Protein AF-A0A925QYD2-F1 (afdb_monomer)

Mean predicted aligned error: 6.68 Å

Radius of gyration: 12.78 Å; Cα contacts (8 Å, |Δi|>4): 57; chains: 1; bounding box: 28×29×29 Å

Secondary structure (DSSP, 8-state):
-HHHHHHHHHHHHGGGS------TTSGGGTTS--SSS--EEETTEEEPHHHHT-HHHHHHHHHHHHHH------

Sequence (74 aa):
MATGVANKMQAHFGEQIDVAIHLIDSPEAENYVLRAATTVFLNNAWVPLDVATSASRMQEYIELELVGGKHEGA

Structure (mmCIF, N/CA/C/O backbone):
data_AF-A0A925QYD2-F1
#
_entry.id   AF-A0A925QYD2-F1
#
loop_
_atom_site.group_PDB
_atom_site.id
_atom_site.type_symbol
_atom_site.label_atom_id
_atom_site.label_alt_id
_atom_site.label_comp_id
_atom_site.label_asym_id
_atom_site.label_entity_id
_atom_site.label_seq_id
_atom_site.pdbx_PDB_ins_code
_atom_site.Cartn_x
_atom_site.Cartn_y
_atom_site.Cartn_z
_atom_site.occupancy
_atom_site.B_iso_or_equiv
_atom_site.auth_seq_id
_atom_site.auth_comp_id
_atom_site.auth_asym_id
_atom_site.auth_atom_id
_atom_site.pdbx_PDB_model_num
ATOM 1 N N . MET A 1 1 ? 8.984 -1.539 6.772 1.00 75.88 1 MET A N 1
ATOM 2 C CA . MET A 1 1 ? 8.755 -2.461 5.634 1.00 75.88 1 MET A CA 1
ATOM 3 C C . MET A 1 1 ? 7.342 -2.230 5.121 1.00 75.88 1 MET A C 1
ATOM 5 O O . MET A 1 1 ? 6.449 -2.118 5.954 1.00 75.88 1 MET A O 1
ATOM 9 N N . ALA A 1 2 ? 7.148 -2.133 3.802 1.00 82.81 2 ALA A N 1
ATOM 10 C CA . ALA A 1 2 ? 5.869 -1.734 3.200 1.00 82.81 2 ALA A CA 1
ATOM 11 C C . ALA A 1 2 ? 4.713 -2.704 3.509 1.00 82.81 2 ALA A C 1
ATOM 13 O O . ALA A 1 2 ? 3.626 -2.266 3.858 1.00 82.81 2 ALA A O 1
ATOM 14 N N . THR A 1 3 ? 4.969 -4.016 3.531 1.00 87.38 3 THR A N 1
ATOM 15 C CA . THR A 1 3 ? 3.982 -5.046 3.913 1.00 87.38 3 THR A CA 1
ATOM 16 C C . THR A 1 3 ? 3.362 -4.792 5.292 1.0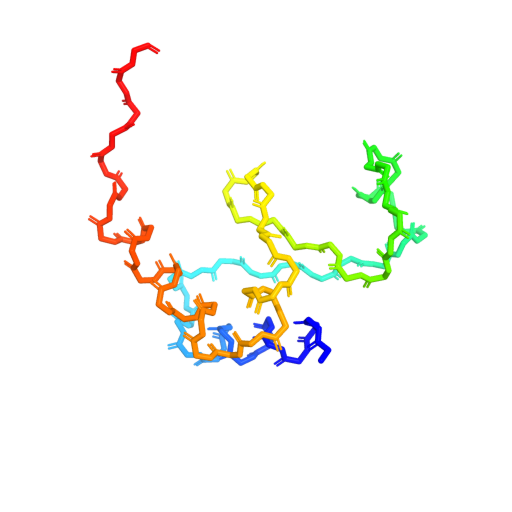0 87.38 3 THR A C 1
ATOM 18 O O . THR A 1 3 ? 2.153 -4.898 5.475 1.00 87.38 3 THR A O 1
ATOM 21 N N . GLY A 1 4 ? 4.180 -4.403 6.276 1.00 90.12 4 GLY A N 1
ATOM 22 C CA . GLY A 1 4 ? 3.694 -4.088 7.622 1.00 90.12 4 GLY A CA 1
ATOM 23 C C . GLY A 1 4 ? 2.841 -2.819 7.671 1.00 90.12 4 GLY A C 1
ATOM 24 O O . GLY A 1 4 ? 1.942 -2.722 8.501 1.00 90.12 4 GLY A O 1
ATOM 25 N N . VAL A 1 5 ? 3.102 -1.861 6.779 1.00 91.88 5 VAL A N 1
ATOM 26 C CA . VAL A 1 5 ? 2.260 -0.670 6.612 1.00 91.88 5 VAL A CA 1
ATOM 27 C C . VAL A 1 5 ? 0.936 -1.051 5.953 1.00 91.88 5 VAL A C 1
ATOM 29 O O . VAL A 1 5 ? -0.104 -0.694 6.492 1.00 91.88 5 VAL A O 1
ATOM 32 N N . ALA A 1 6 ? 0.956 -1.846 4.880 1.00 90.75 6 ALA A N 1
ATOM 33 C CA . ALA A 1 6 ? -0.248 -2.306 4.183 1.00 90.75 6 ALA A CA 1
ATOM 34 C C . ALA A 1 6 ? -1.233 -3.028 5.123 1.00 90.75 6 ALA A C 1
ATOM 36 O O . ALA A 1 6 ? -2.404 -2.664 5.176 1.00 90.75 6 ALA A O 1
ATOM 37 N N . ASN A 1 7 ? -0.745 -3.953 5.960 1.00 92.00 7 ASN A N 1
ATOM 38 C CA . ASN A 1 7 ? -1.578 -4.629 6.965 1.00 92.00 7 ASN A CA 1
ATOM 39 C C . ASN A 1 7 ? -2.195 -3.653 7.982 1.00 92.00 7 ASN A C 1
ATOM 41 O O . ASN A 1 7 ? -3.342 -3.818 8.391 1.00 92.00 7 ASN A O 1
ATOM 45 N N . LYS A 1 8 ? -1.451 -2.617 8.397 1.00 93.38 8 LYS A N 1
ATOM 46 C CA . LYS A 1 8 ? -1.988 -1.578 9.290 1.00 93.38 8 LYS A CA 1
ATOM 47 C C . LYS A 1 8 ? -3.068 -0.746 8.609 1.00 93.38 8 LYS A C 1
ATOM 49 O O . LYS A 1 8 ? -4.054 -0.423 9.260 1.00 93.38 8 LYS A O 1
ATOM 54 N N . MET A 1 9 ? -2.887 -0.407 7.333 1.00 93.94 9 MET A N 1
ATOM 55 C CA . MET A 1 9 ? -3.888 0.341 6.571 1.00 93.94 9 MET A CA 1
ATOM 56 C C . MET A 1 9 ? -5.161 -0.488 6.400 1.00 93.94 9 MET A C 1
ATOM 58 O O . MET A 1 9 ? -6.241 0.021 6.676 1.00 93.94 9 MET A O 1
ATOM 62 N N . GLN A 1 10 ? -5.044 -1.777 6.067 1.00 93.25 10 GLN A N 1
ATOM 63 C CA . GLN A 1 10 ? -6.198 -2.677 5.986 1.00 93.25 10 GLN A CA 1
ATOM 64 C C . GLN A 1 10 ? -6.959 -2.745 7.317 1.00 93.25 10 GLN A C 1
ATOM 66 O O . GLN A 1 10 ? -8.179 -2.649 7.338 1.00 93.25 10 GLN A O 1
ATOM 71 N N . ALA A 1 11 ? -6.249 -2.840 8.445 1.00 93.25 11 ALA A N 1
ATOM 72 C CA . ALA A 1 11 ? -6.881 -2.837 9.763 1.00 93.25 11 ALA A CA 1
ATOM 73 C C . ALA A 1 11 ? -7.546 -1.493 10.120 1.00 93.25 11 ALA A C 1
ATOM 75 O O . ALA A 1 11 ? -8.518 -1.480 10.871 1.00 93.25 11 ALA A O 1
ATOM 76 N N . HIS A 1 12 ? -7.018 -0.371 9.622 1.00 93.12 12 HIS A N 1
ATOM 77 C CA . HIS A 1 12 ? -7.528 0.968 9.919 1.00 93.12 12 HIS A CA 1
ATOM 78 C C . HIS A 1 12 ? -8.750 1.336 9.070 1.00 93.12 12 HIS A C 1
ATOM 80 O O . HIS A 1 12 ? -9.762 1.782 9.604 1.00 93.12 12 HIS A O 1
ATOM 86 N N . PHE A 1 13 ? -8.661 1.138 7.756 1.00 91.19 13 PHE A N 1
ATOM 87 C CA . PHE A 1 13 ? -9.714 1.496 6.806 1.00 91.19 13 PHE A CA 1
ATOM 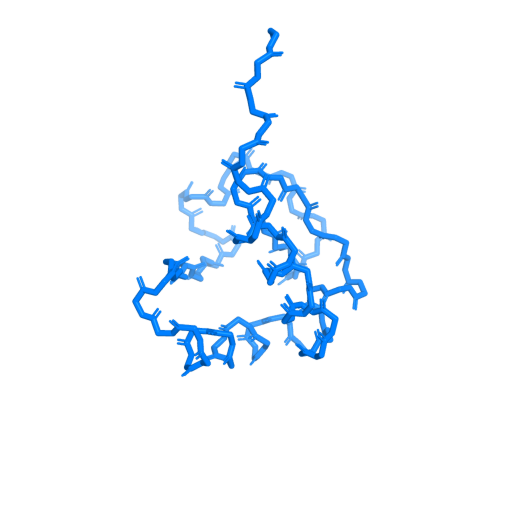88 C C . PHE A 1 13 ? -10.756 0.386 6.633 1.00 91.19 13 PHE A C 1
ATOM 90 O O . PHE A 1 13 ? -11.877 0.665 6.201 1.00 91.19 13 PHE A O 1
ATOM 97 N N . GLY A 1 14 ? -10.419 -0.850 7.015 1.00 91.69 14 GLY A N 1
ATOM 98 C CA . GLY A 1 14 ? -11.308 -2.000 6.934 1.00 91.69 14 GLY A CA 1
ATOM 99 C C . GLY A 1 14 ? -11.760 -2.237 5.498 1.00 91.69 14 GLY A C 1
ATOM 100 O O . GLY A 1 14 ? -10.945 -2.315 4.587 1.00 91.69 14 GLY A O 1
ATOM 101 N N . GLU A 1 15 ? -13.074 -2.300 5.305 1.00 90.44 15 GLU A N 1
ATOM 102 C CA . GLU A 1 15 ? -13.716 -2.562 4.010 1.00 90.44 15 GLU A CA 1
ATOM 103 C C . GLU A 1 15 ? -13.693 -1.360 3.045 1.00 90.44 15 GLU A C 1
ATOM 105 O O . GLU A 1 15 ? -14.157 -1.474 1.915 1.00 90.44 15 GLU A O 1
ATOM 110 N N . GLN A 1 16 ? -13.173 -0.199 3.463 1.00 89.19 16 GLN A N 1
ATOM 111 C CA . GLN A 1 16 ? -13.063 0.980 2.588 1.00 89.19 16 GLN A CA 1
ATOM 112 C C . GLN A 1 16 ? -11.937 0.857 1.557 1.00 89.19 16 GLN A C 1
ATOM 114 O O . GLN A 1 16 ? -11.914 1.613 0.589 1.00 89.19 16 GLN A O 1
ATOM 119 N N . ILE A 1 17 ? -10.997 -0.066 1.771 1.00 89.75 17 ILE A N 1
ATOM 120 C CA . ILE A 1 17 ? -9.903 -0.346 0.845 1.00 89.75 17 ILE A CA 1
ATOM 121 C C . ILE A 1 17 ? -9.785 -1.851 0.628 1.00 89.75 17 ILE A C 1
ATOM 123 O O . ILE A 1 17 ? -10.000 -2.641 1.546 1.00 89.75 17 ILE A O 1
ATOM 127 N N . ASP A 1 18 ? -9.372 -2.237 -0.573 1.00 91.38 18 ASP A N 1
ATOM 128 C CA . ASP A 1 18 ? -8.933 -3.598 -0.855 1.00 91.38 18 ASP A CA 1
ATOM 129 C C . ASP A 1 18 ? -7.402 -3.63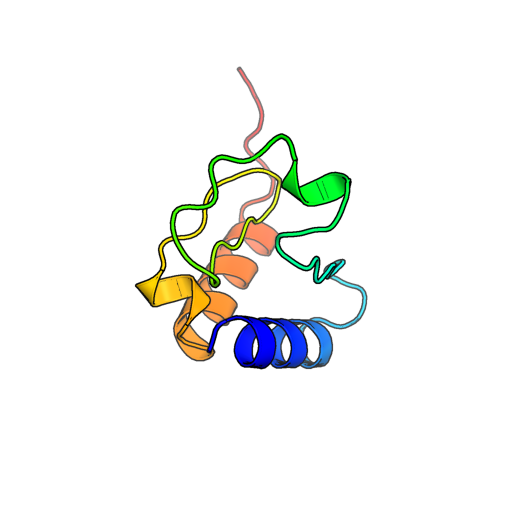9 -0.850 1.00 91.38 18 ASP A C 1
ATOM 131 O O . ASP A 1 18 ? -6.743 -2.770 -1.425 1.00 91.38 18 ASP A O 1
ATOM 135 N N . VAL A 1 19 ? -6.824 -4.614 -0.147 1.00 90.75 19 VAL A N 1
ATOM 136 C CA . VAL A 1 19 ? -5.368 -4.739 -0.004 1.00 90.75 19 VAL A CA 1
ATOM 137 C C . VAL A 1 19 ? -4.938 -6.114 -0.476 1.00 90.75 19 VAL A C 1
ATOM 139 O O . VAL A 1 19 ? -5.231 -7.122 0.164 1.00 90.75 19 VAL A O 1
ATOM 142 N N . ALA A 1 20 ? -4.160 -6.128 -1.554 1.00 89.38 20 ALA A N 1
ATOM 143 C CA . ALA A 1 20 ? -3.525 -7.320 -2.086 1.00 89.38 20 ALA A CA 1
ATOM 144 C C . ALA A 1 20 ? -2.001 -7.228 -1.925 1.00 89.38 20 ALA A C 1
ATOM 146 O O . ALA A 1 20 ? -1.378 -6.213 -2.243 1.00 89.38 20 ALA A O 1
ATOM 147 N N . ILE A 1 21 ? -1.393 -8.294 -1.403 1.00 87.12 21 ILE A N 1
ATOM 148 C CA . ILE A 1 21 ? 0.054 -8.388 -1.196 1.00 87.12 21 ILE A CA 1
ATOM 149 C C . ILE A 1 21 ? 0.571 -9.535 -2.051 1.00 87.12 21 ILE A C 1
ATOM 151 O O . ILE A 1 21 ? 0.323 -10.703 -1.760 1.00 87.12 21 ILE A O 1
ATOM 155 N N . HIS A 1 22 ? 1.319 -9.176 -3.085 1.00 86.19 22 HIS A N 1
ATOM 156 C CA . HIS A 1 22 ? 1.900 -10.106 -4.040 1.00 86.19 22 HIS A CA 1
ATOM 157 C C . HIS A 1 22 ? 3.408 -10.238 -3.808 1.00 86.19 22 HIS A C 1
ATOM 159 O O . HIS A 1 22 ? 4.083 -9.270 -3.444 1.00 86.19 22 HIS A O 1
ATOM 165 N N . LEU A 1 23 ? 3.943 -11.444 -4.005 1.00 82.19 23 LEU A N 1
ATOM 166 C CA . LEU A 1 23 ? 5.388 -11.675 -4.016 1.00 82.19 23 LEU A CA 1
ATOM 167 C C . LEU A 1 23 ? 5.965 -11.349 -5.399 1.00 82.19 23 LEU A C 1
ATOM 169 O O . LEU A 1 23 ? 5.244 -11.333 -6.394 1.00 82.19 23 LEU A O 1
ATOM 173 N N . ILE A 1 24 ? 7.272 -11.096 -5.472 1.00 77.81 24 ILE A N 1
ATOM 174 C CA . ILE A 1 24 ? 7.949 -10.718 -6.726 1.00 77.81 24 ILE A CA 1
ATOM 175 C C . ILE A 1 24 ? 7.857 -11.800 -7.813 1.00 77.81 24 ILE A C 1
ATOM 177 O O . ILE A 1 24 ? 7.920 -11.495 -8.996 1.00 77.81 24 ILE A O 1
ATOM 181 N N . ASP A 1 25 ? 7.710 -13.054 -7.402 1.00 79.56 25 ASP A N 1
ATOM 182 C CA . ASP A 1 25 ? 7.587 -14.245 -8.239 1.00 79.56 25 ASP A CA 1
ATOM 183 C C . ASP A 1 25 ? 6.133 -14.600 -8.592 1.00 79.56 25 ASP A C 1
ATOM 185 O O . ASP A 1 25 ? 5.886 -15.607 -9.252 1.00 79.56 25 ASP A O 1
ATOM 189 N N . SER A 1 26 ? 5.163 -13.790 -8.160 1.00 82.44 26 SER A N 1
ATOM 190 C CA . SER A 1 26 ? 3.757 -14.006 -8.499 1.00 82.44 26 SER A CA 1
ATOM 191 C C . SER A 1 26 ? 3.427 -13.551 -9.930 1.00 82.44 26 SER A C 1
ATOM 193 O O . SER A 1 26 ? 4.033 -12.591 -10.419 1.00 82.44 26 SER A O 1
ATOM 195 N N . PRO A 1 27 ? 2.436 -14.175 -10.595 1.00 81.56 27 PRO A N 1
ATOM 196 C CA . PRO A 1 27 ? 2.001 -13.773 -11.933 1.00 81.56 27 PRO A CA 1
ATOM 197 C C . PRO A 1 27 ? 1.576 -12.301 -12.021 1.00 81.56 27 PRO A C 1
ATOM 199 O O . PRO A 1 27 ? 1.794 -11.627 -13.028 1.00 81.56 27 PRO A O 1
ATOM 202 N N . GLU A 1 28 ? 0.999 -11.766 -10.943 1.00 79.38 28 GLU A N 1
ATOM 203 C CA . GLU A 1 28 ? 0.572 -10.370 -10.864 1.00 79.38 28 GLU A CA 1
ATOM 204 C C . GLU A 1 28 ? 1.757 -9.395 -10.872 1.00 79.38 28 GLU A C 1
ATOM 206 O O . GLU A 1 28 ? 1.615 -8.255 -11.315 1.00 79.38 28 GLU A O 1
ATOM 211 N N . ALA A 1 29 ? 2.939 -9.841 -10.437 1.00 76.06 29 ALA A N 1
ATOM 212 C CA . ALA A 1 29 ? 4.168 -9.057 -10.444 1.00 76.06 29 ALA A CA 1
ATOM 213 C C . ALA A 1 29 ? 4.925 -9.109 -11.786 1.00 76.06 29 ALA A C 1
ATOM 215 O O . ALA A 1 29 ? 5.728 -8.213 -12.045 1.00 76.06 29 ALA A O 1
ATOM 216 N N . GLU A 1 30 ? 4.657 -10.090 -12.662 1.00 75.62 30 GLU A N 1
ATOM 217 C CA . GLU A 1 30 ? 5.404 -10.306 -13.920 1.00 75.62 30 GLU A CA 1
ATOM 218 C C . GLU A 1 30 ? 5.368 -9.100 -14.870 1.00 75.62 30 GLU A C 1
ATOM 220 O O . GLU A 1 30 ? 6.327 -8.837 -15.597 1.00 75.62 30 GLU A O 1
ATOM 225 N N . ASN A 1 31 ? 4.273 -8.336 -14.848 1.00 73.38 31 ASN A N 1
ATOM 226 C CA . ASN A 1 31 ? 4.094 -7.163 -15.706 1.00 73.38 31 ASN A CA 1
ATOM 227 C C . ASN A 1 31 ? 4.730 -5.883 -15.139 1.00 73.38 31 ASN A C 1
ATOM 229 O O . ASN A 1 31 ? 4.703 -4.838 -15.793 1.00 73.38 31 ASN A O 1
ATOM 233 N N . TYR A 1 32 ? 5.319 -5.939 -13.943 1.00 72.31 32 TYR A N 1
ATOM 234 C CA . TYR A 1 32 ? 5.917 -4.785 -13.286 1.00 72.31 32 TYR A CA 1
ATOM 235 C C . TYR A 1 32 ? 7.439 -4.916 -13.215 1.00 72.31 32 TYR A C 1
ATOM 237 O O . TYR A 1 32 ? 7.993 -5.904 -12.742 1.00 72.31 32 TYR A O 1
ATOM 245 N N . VAL A 1 33 ? 8.153 -3.862 -13.623 1.00 67.06 33 VAL A N 1
ATOM 246 C CA . VAL A 1 33 ? 9.610 -3.776 -13.433 1.00 67.06 33 VAL A CA 1
ATOM 247 C C . VAL A 1 33 ? 9.894 -3.404 -11.975 1.00 67.06 33 VAL A C 1
ATOM 249 O O . VAL A 1 33 ? 10.147 -2.245 -11.634 1.00 67.06 33 VAL A O 1
ATOM 252 N N . LEU A 1 34 ? 9.816 -4.397 -11.092 1.00 68.50 34 LEU A N 1
ATOM 253 C CA . LEU A 1 34 ? 10.038 -4.240 -9.658 1.00 68.50 34 LEU A CA 1
ATOM 254 C C . LEU A 1 34 ? 11.542 -4.167 -9.369 1.00 68.50 34 LEU A C 1
ATOM 256 O O . LEU A 1 34 ? 12.245 -5.172 -9.329 1.00 68.50 34 LEU A O 1
ATOM 260 N N . ARG A 1 35 ? 12.065 -2.950 -9.175 1.00 61.50 35 ARG A N 1
ATOM 261 C CA . ARG A 1 35 ? 13.488 -2.735 -8.839 1.00 61.50 35 ARG A CA 1
ATOM 262 C C . ARG A 1 35 ? 13.816 -2.971 -7.361 1.00 61.50 3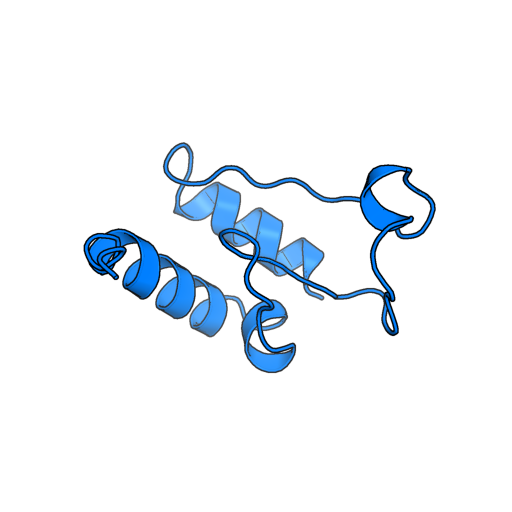5 ARG A C 1
ATOM 264 O O . ARG A 1 35 ? 14.989 -3.011 -7.003 1.00 61.50 35 ARG A O 1
ATOM 271 N N . ALA A 1 36 ? 12.802 -3.098 -6.508 1.00 62.44 36 ALA A N 1
ATOM 272 C CA . ALA A 1 36 ? 12.946 -3.326 -5.076 1.00 62.44 36 ALA A CA 1
ATOM 273 C C . ALA A 1 36 ? 11.753 -4.127 -4.536 1.00 62.44 36 ALA A C 1
ATOM 275 O O . ALA A 1 36 ? 10.656 -4.058 -5.082 1.00 62.44 36 ALA A O 1
ATOM 276 N N . ALA A 1 37 ? 11.950 -4.827 -3.417 1.00 64.88 37 ALA A N 1
ATOM 277 C CA . ALA A 1 37 ? 10.940 -5.665 -2.758 1.00 64.88 37 ALA A CA 1
ATOM 278 C C . ALA A 1 37 ? 9.761 -4.888 -2.121 1.00 64.88 37 ALA A C 1
ATOM 280 O O . ALA A 1 37 ? 8.972 -5.457 -1.374 1.00 64.88 37 ALA A O 1
ATOM 281 N N . THR A 1 38 ? 9.659 -3.579 -2.350 1.00 72.69 38 THR A N 1
ATOM 282 C CA . THR A 1 38 ? 8.703 -2.683 -1.679 1.00 72.69 38 THR A CA 1
ATOM 283 C C . THR A 1 38 ? 8.114 -1.674 -2.655 1.00 72.69 38 THR A C 1
ATOM 285 O O . THR A 1 38 ? 8.176 -0.468 -2.425 1.00 72.69 38 THR A O 1
ATOM 288 N N . THR A 1 39 ? 7.569 -2.161 -3.763 1.00 84.88 39 THR A N 1
ATOM 289 C CA . THR A 1 39 ? 6.700 -1.352 -4.617 1.00 84.88 39 THR A CA 1
ATOM 290 C C . THR A 1 39 ? 5.270 -1.439 -4.098 1.00 84.88 39 THR A C 1
ATOM 292 O O . THR A 1 39 ? 4.785 -2.528 -3.802 1.00 84.88 39 THR A O 1
ATOM 295 N N . VAL A 1 40 ? 4.606 -0.292 -3.978 1.00 87.88 40 VAL A N 1
ATOM 296 C CA . VAL A 1 40 ? 3.202 -0.191 -3.572 1.00 87.88 40 VAL A CA 1
ATOM 297 C C . VAL A 1 40 ? 2.470 0.643 -4.609 1.00 87.88 40 VAL A C 1
ATOM 299 O O . VAL A 1 40 ? 2.986 1.663 -5.070 1.00 87.88 40 VAL A O 1
ATOM 302 N N . PHE A 1 41 ? 1.270 0.197 -4.960 1.00 88.81 41 PHE A N 1
ATOM 303 C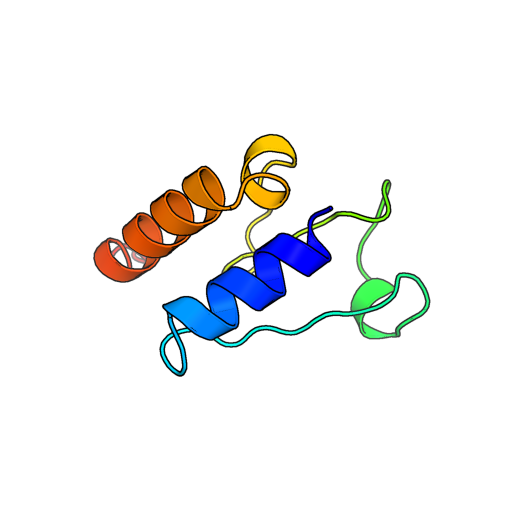 CA . PHE A 1 41 ? 0.356 0.915 -5.832 1.00 88.81 41 PHE A CA 1
ATOM 304 C C . PHE A 1 41 ? -0.929 1.230 -5.072 1.00 88.81 41 PHE A C 1
ATOM 306 O O . PHE A 1 41 ? -1.364 0.435 -4.240 1.00 88.81 41 PHE A O 1
ATOM 313 N N . LEU A 1 42 ? -1.536 2.370 -5.382 1.00 88.56 42 LEU A N 1
ATOM 314 C CA . LEU A 1 42 ? -2.872 2.748 -4.934 1.00 88.56 42 LEU A CA 1
ATOM 315 C C . LEU A 1 42 ? -3.649 3.205 -6.168 1.00 88.56 42 LEU A C 1
ATOM 317 O O . LEU A 1 42 ? -3.151 4.059 -6.894 1.00 88.56 42 LEU A O 1
ATOM 321 N N . ASN A 1 43 ? -4.811 2.608 -6.451 1.00 86.44 43 ASN A N 1
ATOM 322 C CA . ASN A 1 43 ? -5.605 2.902 -7.657 1.00 86.44 43 ASN A CA 1
ATOM 323 C C . ASN A 1 43 ? -4.770 2.879 -8.959 1.00 86.44 43 ASN A C 1
ATOM 325 O O . ASN A 1 43 ? -4.848 3.785 -9.782 1.00 86.44 43 ASN A O 1
ATOM 329 N N . ASN A 1 44 ? -3.903 1.871 -9.120 1.00 83.38 44 ASN A N 1
ATOM 330 C CA . ASN A 1 44 ? -2.942 1.733 -10.228 1.00 83.38 44 ASN A CA 1
ATOM 331 C C . ASN A 1 44 ? -1.866 2.839 -10.333 1.00 83.38 44 ASN A C 1
ATOM 333 O O . ASN A 1 44 ? -1.019 2.776 -11.227 1.00 83.38 44 ASN A O 1
ATOM 337 N N . ALA A 1 45 ? -1.824 3.803 -9.410 1.00 85.88 45 ALA A N 1
ATOM 338 C CA . ALA A 1 45 ? -0.784 4.820 -9.326 1.00 85.88 45 ALA A CA 1
ATOM 339 C C . ALA A 1 45 ? 0.369 4.373 -8.416 1.00 85.88 45 ALA A C 1
ATOM 341 O O . ALA A 1 45 ? 0.171 3.721 -7.389 1.00 85.88 45 ALA A O 1
ATOM 342 N N . TRP A 1 46 ? 1.598 4.728 -8.800 1.00 87.31 46 TRP A N 1
ATOM 343 C CA . TRP A 1 46 ? 2.801 4.432 -8.019 1.00 87.31 46 TRP A CA 1
ATOM 344 C C . TRP A 1 46 ? 2.832 5.259 -6.734 1.00 87.31 46 TRP A C 1
ATOM 346 O O . TRP A 1 46 ? 2.786 6.488 -6.786 1.00 87.31 46 TRP A O 1
ATOM 356 N N . VAL A 1 47 ? 3.011 4.594 -5.593 1.00 89.19 47 VAL A N 1
ATOM 357 C CA . VAL A 1 47 ? 3.195 5.268 -4.306 1.00 89.19 47 VAL A CA 1
ATOM 358 C C . VAL A 1 47 ? 4.693 5.438 -4.028 1.00 89.19 47 VAL A C 1
ATOM 360 O O . VAL A 1 47 ? 5.450 4.464 -4.118 1.00 89.19 47 VAL A O 1
ATOM 363 N N . PRO A 1 48 ? 5.163 6.649 -3.673 1.00 89.38 48 PRO A N 1
ATOM 364 C CA . PRO A 1 48 ? 6.556 6.872 -3.299 1.00 89.38 48 PRO A CA 1
ATOM 365 C C . PRO A 1 48 ? 7.004 5.972 -2.141 1.00 89.38 48 PRO A C 1
ATOM 367 O O . PRO A 1 48 ? 6.260 5.735 -1.189 1.00 89.38 48 PRO A O 1
ATOM 370 N N . LEU A 1 49 ? 8.253 5.498 -2.184 1.00 87.38 49 LEU A N 1
ATOM 371 C CA . LEU A 1 49 ? 8.781 4.561 -1.185 1.00 87.38 49 LEU A CA 1
ATOM 372 C C . LEU A 1 49 ? 8.728 5.118 0.250 1.00 87.38 49 LEU A C 1
ATOM 374 O O . LEU A 1 49 ? 8.471 4.366 1.193 1.00 87.38 49 LEU A O 1
ATOM 378 N N . ASP A 1 50 ? 8.969 6.417 0.435 1.00 88.88 50 ASP A N 1
ATOM 379 C CA . ASP A 1 50 ? 8.934 7.058 1.754 1.00 88.88 50 ASP A CA 1
ATOM 380 C C . ASP A 1 50 ? 7.514 7.103 2.346 1.00 88.88 50 ASP A C 1
ATOM 382 O O . ASP A 1 50 ? 7.350 7.013 3.565 1.00 88.88 50 ASP A O 1
ATOM 386 N N . VAL A 1 51 ? 6.496 7.168 1.483 1.00 91.44 51 VAL A N 1
ATOM 387 C CA . VAL A 1 51 ? 5.082 7.073 1.857 1.00 91.44 51 VAL A CA 1
ATOM 388 C C . VAL A 1 51 ? 4.737 5.616 2.155 1.00 91.44 51 VAL A C 1
ATOM 390 O O . VAL A 1 51 ? 4.306 5.299 3.259 1.00 91.44 51 VAL A O 1
ATOM 393 N N . ALA A 1 52 ? 5.050 4.704 1.231 1.00 90.06 52 ALA A N 1
ATOM 394 C CA . ALA A 1 52 ? 4.747 3.276 1.334 1.00 90.06 52 ALA A CA 1
ATOM 395 C C . ALA A 1 52 ? 5.381 2.582 2.557 1.00 90.06 52 ALA A C 1
ATOM 397 O O . ALA A 1 52 ? 4.902 1.547 3.022 1.00 90.06 52 ALA A O 1
ATOM 398 N N . THR A 1 53 ? 6.483 3.120 3.084 1.00 90.12 53 THR A N 1
ATOM 399 C CA . THR A 1 53 ? 7.178 2.566 4.258 1.00 90.12 53 THR A CA 1
ATOM 400 C C . THR A 1 53 ? 6.841 3.269 5.574 1.00 90.12 53 THR A C 1
ATOM 402 O O . THR A 1 53 ? 7.256 2.776 6.628 1.00 90.12 53 THR A O 1
ATOM 405 N N . SER A 1 54 ? 6.048 4.345 5.541 1.00 92.88 54 SER A N 1
ATOM 406 C CA . SER A 1 54 ? 5.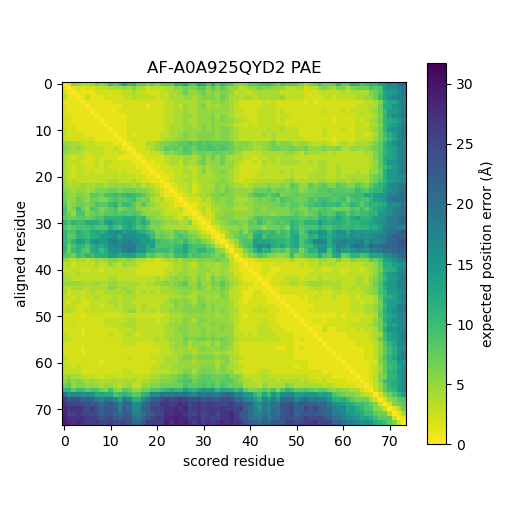611 5.109 6.710 1.00 92.88 54 SER A CA 1
ATOM 407 C C . SER A 1 54 ? 4.105 4.967 6.929 1.00 92.88 54 SER A C 1
ATOM 409 O O . SER A 1 54 ? 3.303 5.398 6.109 1.00 92.88 54 SER A O 1
ATOM 411 N N . ALA A 1 55 ? 3.706 4.398 8.071 1.00 92.69 55 ALA A N 1
ATOM 412 C CA . ALA A 1 55 ? 2.291 4.175 8.374 1.00 92.69 55 ALA A CA 1
ATOM 413 C C . ALA A 1 55 ? 1.476 5.475 8.414 1.00 92.69 55 ALA A C 1
ATOM 415 O O . ALA A 1 55 ? 0.388 5.514 7.857 1.00 92.69 55 ALA A O 1
ATOM 416 N N . SER A 1 56 ? 2.018 6.532 9.024 1.00 94.12 56 SER A N 1
ATOM 417 C CA . SER A 1 56 ? 1.336 7.828 9.108 1.00 94.12 56 SER A CA 1
ATOM 418 C C . SER A 1 56 ? 1.166 8.462 7.730 1.00 94.12 56 SER A C 1
ATOM 420 O O . SER A 1 56 ? 0.058 8.834 7.371 1.00 94.12 56 SER A O 1
ATOM 422 N N . ARG A 1 57 ? 2.231 8.485 6.913 1.00 94.19 57 ARG A N 1
ATOM 423 C CA . ARG A 1 57 ? 2.161 9.089 5.573 1.00 94.19 57 ARG A CA 1
ATOM 424 C C . ARG A 1 57 ? 1.242 8.314 4.640 1.00 94.19 57 ARG A C 1
ATOM 426 O O . ARG A 1 57 ? 0.523 8.930 3.868 1.00 94.19 57 ARG A O 1
ATOM 433 N N . MET A 1 58 ? 1.270 6.981 4.698 1.00 93.38 58 MET A N 1
ATOM 434 C CA . MET A 1 58 ? 0.376 6.155 3.887 1.00 93.38 58 MET A CA 1
ATOM 435 C C . MET A 1 58 ? -1.088 6.374 4.275 1.00 93.38 58 MET A C 1
ATOM 437 O O . MET A 1 58 ? -1.940 6.427 3.396 1.00 93.38 58 MET A O 1
ATOM 441 N N . GLN A 1 59 ? -1.371 6.535 5.570 1.00 93.94 59 GLN A N 1
ATOM 442 C CA . GLN A 1 59 ? -2.718 6.831 6.045 1.00 93.94 59 GLN A CA 1
ATOM 443 C C . GLN A 1 59 ? -3.208 8.171 5.488 1.00 93.94 59 GLN A C 1
ATOM 445 O O . GLN A 1 59 ? -4.232 8.193 4.814 1.00 93.94 59 GLN A O 1
ATOM 450 N N . GLU A 1 60 ? -2.426 9.242 5.663 1.00 93.88 60 GLU A N 1
ATOM 451 C CA . GLU A 1 60 ? -2.747 10.570 5.123 1.00 93.88 60 GLU A CA 1
ATOM 452 C C . GLU A 1 60 ? -2.947 10.525 3.598 1.00 93.88 60 GLU A C 1
ATOM 454 O O . GLU A 1 60 ? -3.867 11.139 3.064 1.00 93.88 60 GLU A O 1
ATOM 459 N N . TYR A 1 61 ? -2.110 9.760 2.891 1.00 92.19 61 TYR A N 1
ATOM 460 C CA . TYR A 1 61 ? -2.196 9.591 1.441 1.00 92.19 61 TYR A CA 1
ATOM 461 C C . TYR A 1 61 ? -3.502 8.906 1.009 1.00 92.19 61 TYR A C 1
ATOM 463 O O . TYR A 1 61 ? -4.162 9.374 0.086 1.00 92.19 61 TYR A O 1
ATOM 471 N N . ILE A 1 62 ? -3.914 7.838 1.700 1.00 91.31 62 ILE A N 1
ATOM 472 C CA . ILE A 1 62 ? -5.185 7.145 1.436 1.00 91.31 62 ILE A CA 1
ATOM 473 C C . ILE A 1 62 ? -6.380 8.035 1.800 1.00 91.31 62 ILE A C 1
ATOM 475 O O . ILE A 1 62 ? -7.346 8.084 1.047 1.00 91.31 62 ILE A O 1
ATOM 479 N N . GLU A 1 63 ? -6.328 8.758 2.922 1.00 91.88 63 GLU A N 1
ATOM 480 C CA . GLU A 1 63 ? -7.397 9.681 3.330 1.00 91.88 63 GLU A CA 1
ATOM 481 C C . GLU A 1 63 ? -7.631 10.763 2.272 1.00 91.88 63 GLU A C 1
ATOM 483 O O . GLU A 1 63 ? -8.778 11.042 1.919 1.00 91.88 63 GLU A O 1
ATOM 488 N N . LEU A 1 64 ? -6.556 11.329 1.715 1.00 89.44 64 LEU A N 1
ATOM 489 C CA . LEU A 1 64 ? -6.647 12.302 0.628 1.00 89.44 64 LEU A CA 1
ATOM 490 C C . LEU A 1 64 ? -7.303 11.713 -0.625 1.00 89.44 64 LEU A C 1
ATOM 492 O O . LEU A 1 64 ? -8.138 12.384 -1.224 1.00 89.44 64 LEU A O 1
ATOM 496 N N . GLU A 1 65 ? -6.990 10.471 -0.991 1.00 87.12 65 GLU A N 1
ATOM 497 C CA . GLU A 1 65 ? -7.598 9.798 -2.147 1.00 87.12 65 GLU A CA 1
ATOM 498 C C . GLU A 1 65 ? -9.074 9.442 -1.908 1.00 87.12 65 GLU A C 1
ATOM 500 O O . GLU A 1 65 ? -9.915 9.647 -2.785 1.00 87.12 65 GLU A O 1
ATOM 505 N N . LEU A 1 66 ? -9.427 8.977 -0.705 1.00 82.94 66 LEU A N 1
ATOM 506 C CA . LEU A 1 66 ? -10.812 8.666 -0.331 1.00 82.94 66 LEU A CA 1
ATOM 507 C C . LEU A 1 66 ? -11.701 9.918 -0.31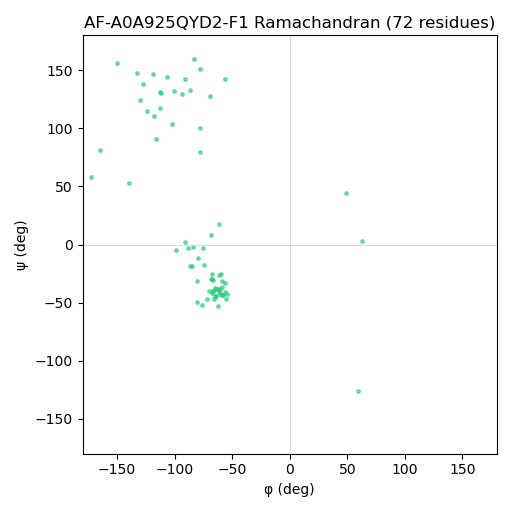8 1.00 82.94 66 LEU A C 1
ATOM 509 O O . LEU A 1 66 ? -12.861 9.860 -0.727 1.00 82.94 66 LEU A O 1
ATOM 513 N N . VAL A 1 67 ? -11.169 11.061 0.128 1.00 78.75 67 VAL A N 1
ATOM 514 C CA . VAL A 1 67 ? -11.883 12.350 0.109 1.00 78.75 67 VAL A CA 1
ATOM 515 C C . VAL A 1 67 ? -11.837 13.004 -1.283 1.00 78.75 67 VAL A C 1
ATOM 517 O O . VAL A 1 67 ? -12.781 13.693 -1.675 1.00 78.75 67 VAL A O 1
ATOM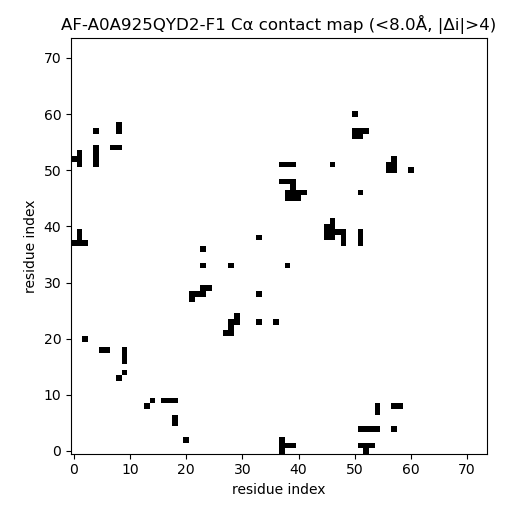 520 N N . GLY A 1 68 ? -10.763 12.774 -2.040 1.00 62.66 68 GLY A N 1
ATOM 521 C CA . GLY A 1 68 ? -10.470 13.369 -3.346 1.00 62.66 68 GLY A CA 1
ATOM 522 C C . GLY A 1 68 ? -11.021 12.619 -4.564 1.00 62.66 68 GLY A C 1
ATOM 523 O O . GLY A 1 68 ? -10.906 13.135 -5.673 1.00 62.66 68 GLY A O 1
ATOM 524 N N . GLY A 1 69 ? -11.673 11.462 -4.387 1.00 53.81 69 GLY A N 1
ATOM 525 C CA . GLY A 1 69 ? -12.188 10.566 -5.442 1.00 53.81 69 GLY A CA 1
ATOM 526 C C . GLY A 1 69 ? -13.263 11.118 -6.401 1.00 53.81 69 GLY A C 1
ATOM 527 O O . GLY A 1 69 ? -13.944 10.356 -7.083 1.00 53.81 69 GLY A O 1
ATOM 528 N N . LYS A 1 70 ? -13.433 12.439 -6.498 1.00 46.31 70 LYS A N 1
ATOM 529 C CA . LYS A 1 70 ? -14.054 13.104 -7.648 1.00 46.31 70 LYS A CA 1
ATOM 530 C C . LYS A 1 70 ? -13.003 13.993 -8.290 1.00 46.31 70 LYS A C 1
ATOM 532 O O . LYS A 1 70 ? -12.913 15.146 -7.901 1.00 46.31 70 LYS A O 1
ATOM 537 N N . HIS A 1 71 ? -12.253 13.482 -9.261 1.00 40.62 71 HIS A N 1
ATOM 538 C CA . HIS A 1 71 ? -11.716 14.250 -10.393 1.00 40.62 71 HIS A CA 1
ATOM 539 C C . HIS A 1 71 ? -11.060 13.285 -11.405 1.00 40.62 71 HIS A C 1
ATOM 541 O O . HIS A 1 71 ? -9.892 13.407 -11.750 1.00 40.62 71 HIS A O 1
ATOM 547 N N . GLU A 1 72 ? -11.840 12.329 -11.919 1.00 39.72 72 GLU A N 1
ATOM 548 C CA . GLU A 1 72 ? -11.603 11.805 -13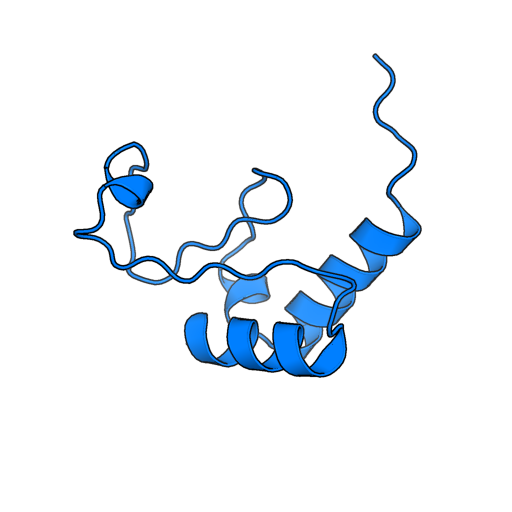.268 1.00 39.72 72 GLU A CA 1
ATOM 549 C C . GLU A 1 72 ? -12.637 12.441 -14.195 1.00 39.72 72 GLU A C 1
ATOM 551 O O . GLU A 1 72 ? -13.832 12.150 -14.159 1.00 39.72 72 GLU A O 1
ATOM 556 N N . GLY A 1 73 ? -12.154 13.406 -14.965 1.00 46.62 73 GLY A N 1
ATOM 557 C CA . GLY A 1 73 ? -12.892 14.140 -15.972 1.00 46.62 73 GLY A CA 1
ATOM 558 C C . GLY A 1 73 ? -11.897 14.874 -16.854 1.00 46.62 73 GLY A C 1
ATOM 559 O O . GLY A 1 73 ? -11.640 16.049 -16.610 1.00 46.62 73 GLY A O 1
ATOM 560 N N . ALA A 1 74 ? -11.322 14.159 -17.823 1.00 34.09 74 ALA A N 1
ATOM 561 C CA . ALA A 1 74 ? -10.866 14.663 -19.122 1.00 34.09 74 ALA A CA 1
ATOM 562 C C . ALA A 1 74 ? -10.408 13.490 -19.997 1.00 34.09 74 ALA A C 1
ATOM 564 O O . ALA A 1 74 ? -9.440 12.808 -19.597 1.00 34.09 74 ALA A O 1
#

Foldseek 3Di:
DLVVLLVVLCVVCPPVDDGDDDACPDPVNPVPPDPDRQWDDDPNHTDDRVQSVDNVSVNVVVVCCSVVVPDPDD

pLDDT: mean 81.95, std 14.22, range [34.09, 94.19]

Solvent-accessible surface area (backbone atoms only — not comparable to full-atom values): 4810 Å² total; per-residue (Å²): 97,34,70,66,29,52,55,50,48,42,71,71,55,40,89,80,53,88,84,86,89,80,54,84,88,35,80,86,33,69,85,51,92,72,90,54,102,57,79,46,69,55,96,89,38,82,48,55,59,75,34,44,48,29,57,68,51,39,48,56,53,49,52,51,48,70,75,48,74,79,79,90,83,132